Protein AF-A0A0Q5J2H7-F1 (afdb_monomer_lite)

Secondary structure (DSSP, 8-state):
--TTSHHHHHHHHHHHHHTTSS-HHHHHHHHHHHHHHHHHHT----HHHHHHHHHHHHIIIIIB-S-TTT--TTSBPHHHHHHHHHHHHHHHHHHH---

Structure (mmCIF, N/CA/C/O backbone):
data_AF-A0A0Q5J2H7-F1
#
_entry.id   AF-A0A0Q5J2H7-F1
#
loop_
_atom_site.group_PDB
_atom_site.id
_atom_site.type_symbol
_atom_site.label_atom_id
_atom_site.label_alt_id
_atom_site.label_comp_id
_atom_site.label_asym_id
_atom_site.label_entity_id
_atom_site.label_seq_id
_atom_site.pdbx_PDB_ins_code
_atom_site.Cartn_x
_atom_site.Cartn_y
_atom_site.Cartn_z
_atom_site.occupancy
_atom_site.B_iso_or_equiv
_atom_site.auth_seq_id
_atom_site.auth_comp_id
_atom_site.auth_asym_id
_atom_site.auth_atom_id
_atom_site.pdbx_PDB_model_num
ATOM 1 N N . MET A 1 1 ? -3.627 0.331 15.089 1.00 56.91 1 MET A N 1
ATOM 2 C CA . MET A 1 1 ? -4.712 -0.548 14.597 1.00 56.91 1 MET A CA 1
ATOM 3 C C . MET A 1 1 ? -4.266 -1.991 14.771 1.00 56.91 1 MET A C 1
ATOM 5 O O . MET A 1 1 ? -3.093 -2.236 14.514 1.00 56.91 1 MET A O 1
ATOM 9 N N . PRO A 1 2 ? -5.118 -2.928 15.218 1.00 58.78 2 PRO A N 1
ATOM 10 C CA . PRO A 1 2 ? -4.751 -4.340 15.281 1.00 58.78 2 PRO A CA 1
ATOM 11 C C . PRO A 1 2 ? -4.530 -4.906 13.873 1.00 58.78 2 PRO A C 1
ATOM 13 O O . PRO A 1 2 ? -5.33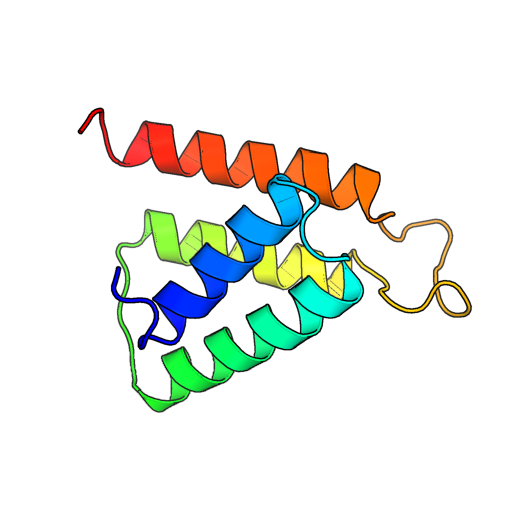5 -4.660 12.974 1.00 58.78 2 PRO A O 1
ATOM 16 N N . GLU A 1 3 ? -3.496 -5.725 13.705 1.00 63.66 3 GLU A N 1
ATOM 17 C CA . GLU A 1 3 ? -3.118 -6.410 12.451 1.00 63.66 3 GLU A CA 1
ATOM 18 C C . GLU A 1 3 ? -4.202 -7.386 11.946 1.00 63.66 3 GLU A C 1
ATOM 20 O O . GLU A 1 3 ? -4.203 -7.821 10.796 1.00 63.66 3 GLU A O 1
ATOM 25 N N . ASN A 1 4 ? -5.174 -7.700 12.808 1.00 73.94 4 ASN A N 1
ATOM 26 C CA . ASN A 1 4 ? -6.310 -8.566 12.501 1.00 73.94 4 ASN A CA 1
ATOM 27 C C . ASN A 1 4 ? -7.466 -7.847 11.778 1.00 73.94 4 ASN A C 1
ATOM 29 O O . ASN A 1 4 ? -8.404 -8.516 11.351 1.00 73.94 4 ASN A O 1
ATOM 33 N N . THR A 1 5 ? -7.411 -6.518 11.641 1.00 88.62 5 THR A N 1
ATOM 34 C CA . THR A 1 5 ? -8.400 -5.717 10.891 1.00 88.62 5 THR A CA 1
ATOM 35 C C . THR A 1 5 ? -7.977 -5.556 9.430 1.00 88.62 5 THR A C 1
ATOM 37 O O . THR A 1 5 ? -6.782 -5.537 9.129 1.00 88.62 5 THR A O 1
ATOM 40 N N . GLY A 1 6 ? -8.928 -5.426 8.507 1.00 93.12 6 GLY A N 1
ATOM 41 C CA . GLY A 1 6 ? -8.661 -5.181 7.091 1.00 93.12 6 GLY A CA 1
ATOM 42 C C . GLY A 1 6 ? -7.902 -3.875 6.855 1.00 93.12 6 GLY A C 1
ATOM 43 O O . GLY A 1 6 ? -6.955 -3.845 6.068 1.00 93.12 6 GLY A O 1
ATOM 44 N N . VAL A 1 7 ? -8.238 -2.809 7.588 1.00 92.62 7 VAL A N 1
ATOM 45 C CA . VAL A 1 7 ? -7.465 -1.556 7.580 1.00 92.62 7 VAL A CA 1
ATOM 46 C C . VAL A 1 7 ? -6.080 -1.763 8.187 1.00 92.62 7 VAL A C 1
ATOM 48 O O . VAL A 1 7 ? -5.089 -1.311 7.622 1.00 92.62 7 VAL A O 1
ATOM 51 N N . GLY A 1 8 ? -5.973 -2.486 9.304 1.00 91.75 8 GLY A N 1
ATOM 52 C CA . GLY A 1 8 ? -4.682 -2.809 9.916 1.00 91.75 8 GLY A CA 1
ATOM 53 C C . GLY A 1 8 ? -3.737 -3.534 8.956 1.00 91.75 8 GLY A C 1
ATOM 54 O O . GLY A 1 8 ? -2.565 -3.174 8.879 1.00 91.75 8 GLY A O 1
ATOM 55 N N . ARG A 1 9 ? -4.256 -4.485 8.170 1.00 94.38 9 ARG A N 1
ATOM 56 C CA . ARG A 1 9 ? -3.499 -5.196 7.127 1.00 94.38 9 ARG A CA 1
ATOM 57 C C . ARG A 1 9 ? -3.033 -4.279 6.003 1.00 94.38 9 ARG A C 1
ATOM 59 O O . ARG A 1 9 ? -1.877 -4.372 5.609 1.00 94.38 9 ARG A O 1
ATOM 66 N N . GLN A 1 10 ? -3.897 -3.382 5.525 1.00 94.75 10 GLN A N 1
ATOM 67 C CA . GLN A 1 10 ? -3.531 -2.387 4.508 1.00 94.75 10 GLN A CA 1
ATOM 68 C C . GLN A 1 10 ? -2.373 -1.500 4.993 1.00 94.75 10 GLN A C 1
ATOM 70 O O . GLN A 1 10 ? -1.374 -1.353 4.294 1.00 94.75 10 GLN A O 1
ATOM 75 N N . ILE A 1 11 ? -2.453 -0.978 6.223 1.00 93.69 11 ILE A N 1
ATOM 76 C CA . ILE A 1 11 ? -1.390 -0.142 6.807 1.00 93.69 11 ILE A CA 1
ATOM 77 C C . ILE A 1 11 ? -0.099 -0.936 7.042 1.00 93.69 11 ILE A C 1
ATOM 79 O O . ILE A 1 11 ? 0.992 -0.421 6.798 1.00 93.69 11 ILE A O 1
ATOM 83 N N . ALA A 1 12 ? -0.200 -2.179 7.519 1.00 93.38 12 ALA A N 1
ATOM 84 C CA . ALA A 1 12 ? 0.964 -3.036 7.722 1.00 93.38 12 ALA A CA 1
ATOM 85 C C . ALA A 1 12 ? 1.686 -3.321 6.397 1.00 93.38 12 ALA A C 1
ATOM 87 O O . ALA A 1 12 ? 2.903 -3.170 6.336 1.00 93.38 12 ALA A O 1
ATOM 88 N N . ALA A 1 13 ? 0.944 -3.633 5.330 1.00 95.81 13 ALA A N 1
ATOM 89 C CA . ALA A 1 13 ? 1.508 -3.866 4.004 1.00 95.81 13 ALA A CA 1
ATOM 90 C C . ALA A 1 13 ? 2.239 -2.627 3.464 1.00 95.81 13 ALA A C 1
ATOM 92 O O . ALA A 1 13 ? 3.375 -2.744 3.011 1.00 95.81 13 ALA A O 1
ATOM 93 N N . LEU A 1 14 ? 1.642 -1.435 3.600 1.00 95.44 14 LEU A N 1
ATOM 94 C CA . LEU A 1 14 ? 2.284 -0.175 3.203 1.00 95.44 14 LEU A CA 1
ATOM 95 C C . LEU A 1 14 ? 3.614 0.044 3.928 1.00 95.44 14 LEU A C 1
ATOM 97 O O . LEU A 1 14 ? 4.620 0.362 3.298 1.00 95.44 14 LEU A O 1
ATOM 101 N N . ARG A 1 15 ? 3.646 -0.182 5.245 1.00 94.62 15 ARG A N 1
ATOM 102 C CA . ARG A 1 15 ? 4.875 -0.058 6.043 1.00 94.62 15 ARG A CA 1
ATOM 103 C C . ARG A 1 15 ? 5.933 -1.080 5.635 1.00 94.62 15 ARG A C 1
ATOM 105 O O . ARG A 1 15 ? 7.099 -0.720 5.520 1.00 94.62 15 ARG A O 1
ATOM 112 N N . SER A 1 16 ? 5.541 -2.333 5.406 1.00 96.00 16 SER A N 1
ATOM 113 C CA . SER A 1 16 ? 6.454 -3.382 4.943 1.00 96.00 16 SER A CA 1
ATOM 114 C C . SER A 1 16 ? 7.050 -3.060 3.574 1.00 96.00 16 SER A C 1
ATOM 116 O O . SER A 1 16 ? 8.240 -3.285 3.371 1.00 96.00 16 SER A O 1
ATOM 118 N N . PHE A 1 17 ? 6.256 -2.504 2.658 1.00 96.62 17 PHE A N 1
ATOM 119 C CA . PHE A 1 17 ? 6.731 -2.098 1.339 1.00 96.62 17 PHE A CA 1
ATOM 120 C C . PHE A 1 17 ? 7.684 -0.901 1.411 1.00 96.62 17 PHE A C 1
ATOM 122 O O . PHE A 1 17 ? 8.781 -0.961 0.865 1.00 96.62 17 PHE A O 1
ATOM 129 N N . VAL A 1 18 ? 7.328 0.150 2.159 1.00 95.69 18 VAL A N 1
ATOM 130 C CA . VAL A 1 18 ? 8.199 1.326 2.353 1.00 95.69 18 VAL A CA 1
ATOM 131 C C . VAL A 1 18 ? 9.517 0.952 3.037 1.00 95.69 18 VAL A C 1
ATOM 133 O O . VAL A 1 18 ? 10.562 1.495 2.693 1.00 95.69 18 VAL A O 1
ATOM 136 N N . ALA A 1 19 ? 9.504 -0.037 3.932 1.00 94.12 19 ALA A N 1
ATOM 137 C CA . ALA A 1 19 ? 10.713 -0.596 4.537 1.00 94.12 19 ALA A CA 1
ATOM 138 C C . ALA A 1 19 ? 11.521 -1.527 3.603 1.00 94.12 19 ALA A C 1
ATOM 140 O O . ALA A 1 19 ? 12.531 -2.083 4.032 1.00 94.12 19 ALA A O 1
ATOM 141 N N . GLY A 1 20 ? 11.074 -1.757 2.362 1.00 94.75 20 GLY A N 1
ATOM 142 C CA . GLY A 1 20 ? 11.712 -2.659 1.397 1.00 94.75 20 GLY A CA 1
ATOM 143 C C . GLY A 1 20 ? 11.629 -4.144 1.769 1.00 94.75 20 GLY A C 1
ATOM 144 O O . GLY A 1 20 ? 12.430 -4.942 1.291 1.00 94.75 20 GLY A O 1
ATOM 145 N N . SER A 1 21 ? 10.704 -4.523 2.657 1.00 96.62 21 SER A N 1
ATOM 146 C CA . SER A 1 21 ? 10.549 -5.905 3.137 1.00 96.62 21 SER A CA 1
ATOM 147 C C . SER A 1 21 ? 9.677 -6.777 2.229 1.00 96.62 21 SER A C 1
ATOM 149 O O . SER A 1 21 ? 9.736 -7.998 2.342 1.00 96.62 21 SER A O 1
ATOM 151 N N . ILE A 1 22 ? 8.865 -6.163 1.364 1.00 96.31 22 ILE A N 1
ATOM 152 C CA . ILE A 1 22 ? 8.050 -6.829 0.338 1.00 96.31 22 ILE A CA 1
ATOM 153 C C . ILE A 1 22 ? 8.165 -6.063 -0.985 1.00 96.31 22 ILE A C 1
ATOM 155 O O . ILE A 1 22 ? 8.470 -4.870 -0.988 1.00 96.31 22 ILE A O 1
ATOM 159 N N . THR A 1 23 ? 7.915 -6.746 -2.094 1.00 94.62 23 THR A N 1
ATOM 160 C CA . THR A 1 23 ? 7.828 -6.178 -3.449 1.00 94.62 23 THR A CA 1
ATOM 161 C C . THR A 1 23 ? 6.513 -5.427 -3.669 1.00 94.62 23 THR A C 1
ATOM 163 O O . THR A 1 23 ? 5.565 -5.567 -2.890 1.00 94.62 23 THR A O 1
ATOM 166 N N . GLY A 1 24 ? 6.419 -4.643 -4.747 1.00 94.00 24 GLY A N 1
ATOM 167 C CA . GLY A 1 24 ? 5.183 -3.932 -5.069 1.00 94.00 24 GLY A CA 1
ATOM 168 C C . GLY A 1 24 ? 4.028 -4.872 -5.440 1.00 94.00 24 GLY A C 1
ATOM 169 O O . GLY A 1 24 ? 2.900 -4.647 -5.012 1.00 94.00 24 GLY A O 1
ATOM 170 N N . ALA A 1 25 ? 4.310 -5.989 -6.117 1.00 93.69 25 ALA A N 1
ATOM 171 C CA . ALA A 1 25 ? 3.307 -7.017 -6.412 1.00 93.69 25 ALA A CA 1
ATOM 172 C C . ALA A 1 25 ? 2.775 -7.704 -5.135 1.00 93.69 25 ALA A C 1
ATOM 174 O O . ALA A 1 25 ? 1.585 -8.006 -5.013 1.00 93.69 25 ALA A O 1
ATOM 175 N N . GLU A 1 26 ? 3.643 -7.937 -4.144 1.00 95.75 26 GLU A N 1
ATOM 176 C CA . GLU A 1 26 ? 3.222 -8.449 -2.835 1.00 95.75 26 GLU A CA 1
ATOM 177 C C . GLU A 1 26 ? 2.386 -7.419 -2.069 1.00 95.75 26 GLU A C 1
ATOM 179 O O . GLU A 1 26 ? 1.367 -7.789 -1.475 1.00 95.75 26 GLU A O 1
ATOM 184 N N . LEU A 1 27 ? 2.774 -6.137 -2.112 1.00 96.31 27 LEU A N 1
ATOM 185 C CA . LEU A 1 27 ? 1.977 -5.044 -1.556 1.00 96.31 27 LEU A CA 1
ATOM 186 C C . LEU A 1 27 ? 0.571 -5.046 -2.157 1.00 96.31 27 LEU A C 1
ATOM 188 O O . LEU A 1 27 ? -0.395 -5.111 -1.402 1.00 96.31 27 LEU A O 1
ATOM 192 N N . GLU A 1 28 ? 0.462 -4.997 -3.484 1.00 95.62 28 GLU A N 1
ATOM 193 C CA . GLU A 1 28 ? -0.804 -4.953 -4.219 1.00 95.62 28 GLU A CA 1
ATOM 194 C C . GLU A 1 28 ? -1.747 -6.081 -3.762 1.00 95.62 28 GLU A C 1
ATOM 196 O O . GLU A 1 28 ? -2.882 -5.846 -3.328 1.00 95.62 28 GLU A O 1
ATOM 201 N N . SER A 1 29 ? -1.235 -7.315 -3.751 1.00 95.25 29 SER A N 1
ATOM 202 C CA . SER A 1 29 ? -1.985 -8.506 -3.348 1.00 95.25 29 SER A CA 1
ATOM 203 C C . SER A 1 29 ? -2.502 -8.427 -1.905 1.00 95.25 29 SER A C 1
ATOM 205 O O . SER A 1 29 ? -3.701 -8.620 -1.645 1.00 95.25 29 SER A O 1
ATOM 207 N N . VAL A 1 30 ? -1.621 -8.113 -0.947 1.00 95.81 30 VAL A N 1
ATOM 208 C CA . VAL A 1 30 ? -1.977 -8.042 0.481 1.00 95.81 30 VAL A CA 1
ATOM 209 C C . VAL A 1 30 ? -2.915 -6.868 0.752 1.00 95.81 30 VAL A C 1
ATOM 211 O O . VAL A 1 30 ? -3.874 -7.003 1.521 1.00 95.81 30 VAL A O 1
ATOM 214 N N . TRP A 1 31 ? -2.674 -5.729 0.108 1.00 96.75 31 TRP A N 1
ATOM 215 C CA . TRP A 1 31 ? -3.441 -4.511 0.307 1.00 96.75 31 TRP A CA 1
ATOM 216 C C . TRP A 1 31 ? -4.883 -4.676 -0.189 1.00 96.75 31 TRP A C 1
ATOM 218 O O . TRP A 1 31 ? -5.817 -4.455 0.588 1.00 96.75 31 TRP A O 1
ATOM 228 N N . PHE A 1 32 ? -5.102 -5.203 -1.402 1.00 96.94 32 PHE A N 1
ATOM 229 C CA . PHE A 1 32 ? -6.458 -5.480 -1.895 1.00 96.94 32 PHE A CA 1
ATOM 230 C C . PHE A 1 32 ? -7.180 -6.560 -1.081 1.00 96.94 32 PHE A C 1
ATOM 232 O O . PHE A 1 32 ? -8.397 -6.477 -0.878 1.00 96.94 32 PHE A O 1
ATOM 239 N N . ALA A 1 33 ? -6.464 -7.566 -0.566 1.00 96.44 33 ALA A N 1
ATOM 240 C CA . ALA A 1 33 ? -7.049 -8.533 0.362 1.00 96.44 33 ALA A CA 1
ATOM 241 C C . ALA A 1 33 ? -7.514 -7.864 1.671 1.00 96.44 33 ALA A C 1
ATOM 243 O O . ALA A 1 33 ? -8.605 -8.167 2.163 1.00 96.44 33 ALA A O 1
ATOM 244 N N . GLY A 1 34 ? -6.726 -6.928 2.206 1.00 96.00 34 GLY A N 1
ATOM 245 C CA . GLY A 1 34 ? -7.093 -6.105 3.358 1.00 96.00 34 GLY A CA 1
ATOM 246 C C . GLY A 1 34 ? -8.290 -5.189 3.083 1.00 96.00 34 GLY A C 1
ATOM 247 O O . GLY A 1 34 ? -9.211 -5.149 3.900 1.00 96.00 34 GLY A O 1
ATOM 248 N N . ARG A 1 35 ? -8.339 -4.527 1.917 1.00 95.50 35 ARG A N 1
ATOM 249 C CA . ARG A 1 35 ? -9.470 -3.675 1.503 1.00 95.50 35 ARG A CA 1
ATOM 250 C C . ARG A 1 35 ? -10.772 -4.466 1.428 1.00 95.50 35 ARG A C 1
ATOM 252 O O . ARG A 1 35 ? -11.765 -4.064 2.031 1.00 95.50 35 ARG A O 1
ATOM 259 N N . ARG A 1 36 ? -10.762 -5.635 0.773 1.00 95.94 36 ARG A N 1
ATOM 260 C CA . ARG A 1 36 ? -11.935 -6.528 0.709 1.00 95.94 36 ARG A CA 1
ATOM 261 C C . ARG A 1 36 ? -12.423 -6.936 2.099 1.00 95.94 36 ARG A C 1
ATOM 263 O O . ARG A 1 36 ? -13.627 -6.941 2.342 1.00 95.94 36 ARG A O 1
ATOM 270 N N . LEU A 1 37 ? -11.502 -7.246 3.014 1.00 95.31 37 LEU A N 1
ATOM 271 C CA . LEU A 1 37 ? -11.843 -7.590 4.395 1.00 95.31 37 LEU A CA 1
ATOM 272 C C . LEU A 1 37 ? -12.483 -6.408 5.137 1.00 95.31 37 LEU A C 1
ATOM 274 O O . LEU A 1 37 ? -13.520 -6.587 5.770 1.00 95.31 37 LEU A O 1
ATOM 278 N N . ALA A 1 38 ? -11.900 -5.212 5.020 1.00 94.38 38 ALA A N 1
ATOM 279 C CA . ALA A 1 38 ? -12.414 -3.999 5.654 1.00 94.38 38 ALA A CA 1
ATOM 280 C C . ALA A 1 38 ? -13.835 -3.668 5.175 1.00 94.38 38 ALA A C 1
ATOM 282 O O . ALA A 1 38 ? -14.715 -3.393 5.991 1.00 94.38 38 ALA A O 1
ATOM 283 N N . MET A 1 39 ? -14.082 -3.771 3.864 1.00 93.25 39 MET A N 1
ATOM 284 C CA . MET A 1 39 ? -15.411 -3.573 3.278 1.00 93.25 39 MET A CA 1
ATOM 285 C C . MET A 1 39 ? -16.414 -4.621 3.772 1.00 93.25 39 MET A C 1
ATOM 287 O O . MET A 1 39 ? -17.522 -4.267 4.165 1.00 93.25 39 MET A O 1
ATOM 291 N N . ALA A 1 40 ? -16.024 -5.900 3.804 1.00 94.50 40 ALA A N 1
ATOM 292 C CA . ALA A 1 40 ? -16.885 -6.983 4.278 1.00 94.50 40 ALA A CA 1
ATOM 293 C C . ALA A 1 40 ? -17.262 -6.838 5.764 1.00 94.50 40 ALA A C 1
ATOM 295 O O . ALA A 1 40 ? -18.362 -7.218 6.160 1.00 94.50 40 ALA A O 1
ATOM 296 N N . GLN A 1 41 ? -16.364 -6.283 6.581 1.00 93.06 41 GLN A N 1
ATOM 297 C CA . GLN A 1 41 ? -16.593 -6.039 8.008 1.00 93.06 41 GLN A CA 1
ATOM 298 C C . GLN A 1 41 ? -17.240 -4.676 8.302 1.00 93.06 41 GLN A C 1
ATOM 300 O O . GLN A 1 41 ? -17.610 -4.415 9.446 1.00 93.06 41 GLN A O 1
ATOM 305 N N . GLY A 1 42 ? -17.393 -3.807 7.296 1.00 93.44 42 GLY A N 1
ATOM 306 C CA . GLY A 1 42 ? -17.904 -2.448 7.480 1.00 93.44 42 GLY A CA 1
ATOM 307 C C . GLY A 1 42 ? -17.002 -1.585 8.369 1.00 93.44 42 GLY A C 1
ATOM 308 O O . GLY A 1 42 ? -17.507 -0.752 9.128 1.00 93.44 42 GLY A O 1
ATOM 309 N N . GLU A 1 43 ? -15.684 -1.809 8.315 1.00 92.44 43 GLU A N 1
ATOM 310 C CA . GLU A 1 43 ? -14.711 -1.045 9.094 1.00 92.44 43 GLU A CA 1
ATOM 311 C C . GLU A 1 43 ? -14.804 0.442 8.749 1.00 92.44 43 GLU A C 1
ATOM 313 O O . GLU A 1 43 ? -14.830 0.832 7.583 1.00 92.44 43 GLU A O 1
ATOM 318 N N . ARG A 1 44 ? -14.843 1.287 9.783 1.00 90.12 44 ARG A N 1
ATOM 319 C CA . ARG A 1 44 ? -14.854 2.742 9.627 1.00 90.12 44 ARG A CA 1
ATOM 320 C C . ARG A 1 44 ? -13.535 3.318 10.099 1.00 90.12 44 ARG A C 1
ATOM 322 O O . ARG A 1 44 ? -13.043 2.971 11.172 1.00 90.12 44 ARG A O 1
ATOM 329 N N . VAL A 1 45 ? -13.005 4.246 9.317 1.00 88.50 45 VAL A N 1
ATOM 330 C CA . VAL A 1 45 ? -11.800 5.007 9.640 1.00 88.50 45 VAL A CA 1
ATOM 331 C C . VAL A 1 45 ? -12.124 6.494 9.687 1.00 88.50 45 VAL A C 1
ATOM 333 O O . VAL A 1 45 ? -13.165 6.940 9.208 1.00 88.50 45 VAL A O 1
ATOM 336 N N . ARG A 1 46 ? -11.247 7.282 10.312 1.00 88.25 46 ARG A N 1
ATOM 337 C CA . ARG A 1 46 ? -11.372 8.743 10.288 1.00 88.25 46 ARG A CA 1
ATOM 338 C C . ARG A 1 46 ? -11.125 9.242 8.862 1.00 88.25 46 ARG A C 1
ATOM 340 O O . ARG A 1 46 ? -10.259 8.717 8.174 1.00 88.25 46 ARG A O 1
ATOM 347 N N . GLN A 1 47 ? -11.825 10.296 8.454 1.00 88.88 47 GLN A N 1
ATOM 348 C CA . GLN A 1 47 ? -11.792 10.816 7.080 1.00 88.88 47 GLN A CA 1
ATOM 349 C C . GLN A 1 47 ? -10.376 11.057 6.495 1.00 88.88 47 GLN A C 1
ATOM 351 O O . GLN A 1 47 ? -10.188 10.805 5.308 1.00 88.88 47 GLN A O 1
ATOM 356 N N . PRO A 1 48 ? -9.355 11.521 7.249 1.00 87.50 48 PRO A N 1
ATOM 357 C CA . PRO A 1 48 ? -7.998 11.630 6.701 1.00 87.50 48 PRO A CA 1
ATOM 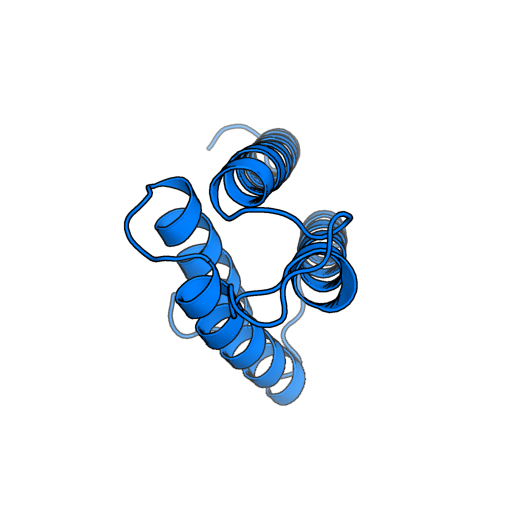358 C C . PRO A 1 48 ? -7.378 10.280 6.312 1.00 87.50 48 PRO A C 1
ATOM 360 O O . PRO A 1 48 ? -6.686 10.191 5.306 1.00 87.50 48 PRO A O 1
ATOM 363 N N . PHE A 1 49 ? -7.664 9.228 7.084 1.00 88.19 49 PHE A N 1
ATOM 364 C CA . PHE A 1 49 ? -7.222 7.865 6.785 1.00 88.19 49 PHE A CA 1
ATOM 365 C C . PHE A 1 49 ? -7.962 7.285 5.591 1.00 88.19 49 PHE A C 1
ATOM 367 O O . PHE A 1 49 ? -7.349 6.612 4.777 1.00 88.19 49 PHE A O 1
ATOM 374 N N . GLU A 1 50 ? -9.266 7.546 5.497 1.00 91.31 50 GLU A N 1
ATOM 375 C CA . GLU A 1 50 ? -10.078 7.127 4.353 1.00 91.31 50 GLU A CA 1
ATOM 376 C C . GLU A 1 50 ? -9.506 7.686 3.050 1.00 91.31 50 GLU A C 1
ATOM 378 O O . GLU A 1 50 ? -9.216 6.924 2.137 1.00 91.31 50 GLU A O 1
ATOM 383 N N . ARG A 1 51 ? -9.221 8.995 3.026 1.00 91.50 51 ARG A N 1
ATOM 384 C CA . ARG A 1 51 ? -8.619 9.664 1.867 1.00 91.50 51 ARG A CA 1
ATOM 385 C C . ARG A 1 51 ? -7.272 9.064 1.476 1.00 91.50 51 ARG A C 1
ATOM 387 O O . ARG A 1 51 ? -7.087 8.741 0.315 1.00 91.50 51 ARG A O 1
ATOM 394 N N . MET A 1 52 ? -6.377 8.842 2.440 1.00 93.56 52 MET A N 1
ATOM 395 C CA . MET A 1 52 ? -5.088 8.198 2.160 1.00 93.56 52 MET A CA 1
ATOM 396 C C . MET A 1 52 ? -5.272 6.784 1.587 1.00 93.56 52 MET A C 1
ATOM 398 O O . MET A 1 52 ? -4.607 6.425 0.624 1.00 93.56 52 MET A O 1
ATOM 402 N N . LEU A 1 53 ? -6.187 5.979 2.139 1.00 93.94 53 LEU A N 1
ATOM 403 C CA . LEU A 1 53 ? -6.446 4.630 1.624 1.00 93.94 53 LEU A CA 1
ATOM 404 C C . LEU A 1 53 ? -7.039 4.646 0.208 1.00 93.94 53 LEU A C 1
ATOM 406 O O . LEU A 1 53 ? -6.770 3.726 -0.560 1.00 93.94 53 LEU A O 1
ATOM 410 N N . ASP A 1 54 ? -7.823 5.661 -0.144 1.00 94.31 54 ASP A N 1
ATOM 411 C CA . ASP A 1 54 ? -8.323 5.833 -1.509 1.00 94.31 54 ASP A CA 1
ATOM 412 C C . ASP A 1 54 ? -7.233 6.347 -2.464 1.00 94.31 54 ASP A C 1
ATOM 414 O O . ASP A 1 54 ? -7.141 5.865 -3.587 1.00 94.31 54 ASP A O 1
ATOM 418 N N . ASP A 1 55 ? -6.337 7.231 -2.024 1.00 94.12 55 ASP A N 1
ATOM 419 C CA . ASP A 1 55 ? -5.183 7.642 -2.837 1.00 94.12 55 ASP A CA 1
ATOM 420 C C . ASP A 1 55 ? -4.268 6.442 -3.140 1.00 94.12 55 ASP A C 1
ATOM 422 O O . ASP A 1 55 ? -3.828 6.245 -4.273 1.00 94.12 55 ASP A O 1
ATOM 426 N N . VAL A 1 56 ? -4.032 5.583 -2.143 1.00 95.25 56 VAL A N 1
ATOM 427 C CA . VAL A 1 56 ? -3.293 4.325 -2.320 1.00 95.25 56 VAL A CA 1
ATOM 428 C C . VAL A 1 56 ? -4.020 3.366 -3.262 1.00 95.25 56 VAL A C 1
ATOM 430 O O . VAL A 1 56 ? -3.365 2.697 -4.058 1.00 95.25 56 VAL A O 1
ATOM 433 N N . PHE A 1 57 ? -5.351 3.298 -3.192 1.00 95.50 57 PHE A N 1
ATOM 434 C CA . PHE A 1 57 ? -6.151 2.485 -4.107 1.00 95.50 57 PHE A CA 1
ATOM 435 C C . PHE A 1 57 ? -5.885 2.871 -5.564 1.00 95.50 57 PHE A C 1
ATOM 437 O O . PHE A 1 57 ? -5.540 1.998 -6.350 1.00 95.50 57 PHE A O 1
ATOM 444 N N . PHE A 1 58 ? -5.971 4.161 -5.898 1.00 94.31 58 PHE A N 1
ATOM 445 C CA . PHE A 1 58 ? -5.731 4.631 -7.265 1.00 94.31 58 PHE A CA 1
ATOM 446 C C . PHE A 1 58 ? -4.283 4.418 -7.712 1.00 94.31 58 PHE A C 1
ATOM 448 O O . PHE A 1 58 ? -4.048 4.026 -8.849 1.00 94.31 58 PHE A O 1
ATOM 455 N N . ILE A 1 59 ? -3.304 4.580 -6.815 1.00 94.62 59 ILE A N 1
ATOM 456 C CA . ILE A 1 59 ? -1.905 4.258 -7.136 1.00 94.62 59 ILE A CA 1
ATOM 457 C C . ILE A 1 59 ? -1.760 2.786 -7.535 1.00 94.62 59 ILE A C 1
ATOM 459 O O . ILE A 1 59 ? -1.077 2.486 -8.508 1.00 94.62 59 ILE A O 1
ATOM 463 N N . LEU A 1 60 ? -2.373 1.874 -6.777 1.00 94.69 60 LEU A N 1
ATOM 464 C CA . LEU A 1 60 ? -2.251 0.437 -7.017 1.00 94.69 60 LEU A CA 1
ATOM 465 C C . LEU A 1 60 ? -3.100 -0.053 -8.194 1.00 94.69 60 LEU A C 1
ATOM 467 O O . LEU A 1 60 ? -2.693 -1.000 -8.852 1.00 94.69 60 LEU A O 1
ATOM 471 N N . GLU A 1 61 ? -4.270 0.542 -8.431 1.00 93.38 61 GLU A N 1
ATOM 472 C CA . GLU A 1 61 ? -5.192 0.114 -9.491 1.00 93.38 61 GLU A CA 1
ATOM 473 C C . GLU A 1 61 ? -4.867 0.743 -10.852 1.00 93.38 61 GLU A C 1
ATOM 475 O O . GLU A 1 61 ? -4.905 0.041 -11.861 1.00 93.38 61 GLU A O 1
ATOM 480 N N . ASP A 1 62 ? -4.532 2.036 -10.883 1.00 91.88 62 ASP A N 1
ATOM 481 C CA . ASP A 1 62 ? -4.409 2.793 -12.135 1.00 91.88 62 ASP A CA 1
ATOM 482 C C . ASP A 1 62 ? -2.960 3.073 -12.535 1.00 91.88 62 ASP A C 1
ATOM 484 O O . ASP A 1 62 ? -2.667 3.209 -13.721 1.00 91.88 62 ASP A O 1
ATOM 488 N N . GLU A 1 63 ? -2.058 3.221 -11.561 1.00 92.69 63 GLU A N 1
ATOM 489 C CA . GLU A 1 63 ? -0.710 3.739 -11.818 1.00 92.69 63 GLU A CA 1
ATOM 490 C C . GLU A 1 63 ? 0.398 2.700 -11.630 1.00 92.69 63 GLU A C 1
ATOM 492 O O . GLU A 1 63 ? 1.535 2.962 -12.009 1.00 92.69 63 GLU A O 1
ATOM 497 N N . TYR A 1 64 ? 0.125 1.539 -11.037 1.00 92.88 64 TYR A N 1
ATOM 498 C CA . TYR A 1 64 ? 1.126 0.507 -10.775 1.00 92.88 64 TYR A CA 1
ATOM 499 C C . TYR A 1 64 ? 0.830 -0.770 -11.555 1.00 92.88 64 TYR A C 1
ATOM 501 O O . TYR A 1 64 ? -0.263 -1.321 -11.489 1.00 92.88 64 TYR A O 1
ATOM 509 N N . CYS A 1 65 ? 1.857 -1.302 -12.220 1.00 90.75 65 CYS A N 1
ATOM 510 C CA . CYS 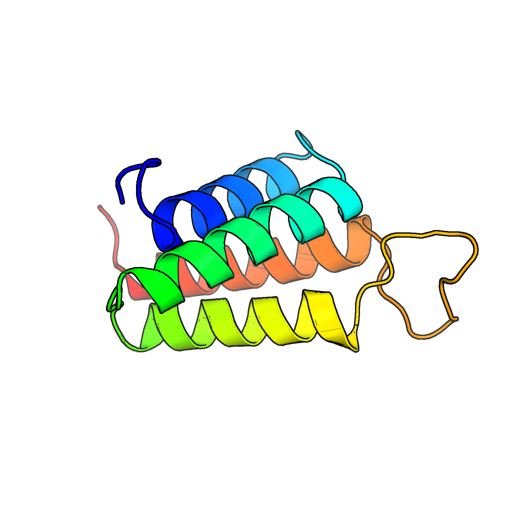A 1 65 ? 1.811 -2.633 -12.809 1.00 90.75 65 CYS A CA 1
ATOM 511 C C . CYS A 1 65 ? 2.835 -3.546 -12.126 1.00 90.75 65 CYS A C 1
ATOM 513 O O . CYS A 1 65 ? 4.055 -3.397 -12.307 1.00 90.75 65 CYS A O 1
ATOM 515 N N . GLY A 1 66 ? 2.329 -4.501 -11.339 1.00 84.69 66 GLY A N 1
ATOM 516 C CA . GLY A 1 66 ? 3.131 -5.498 -10.629 1.00 84.69 66 GLY A CA 1
ATOM 517 C C . GLY A 1 66 ? 3.794 -6.537 -11.533 1.00 84.69 66 GLY A C 1
ATOM 518 O O . GLY A 1 66 ? 4.790 -7.135 -11.129 1.00 84.69 66 GLY A O 1
ATOM 519 N N . ASP A 1 67 ? 3.292 -6.724 -12.759 1.00 85.25 67 ASP A N 1
ATOM 520 C CA . ASP A 1 67 ? 3.901 -7.595 -13.766 1.00 85.25 67 ASP A CA 1
ATOM 521 C C . ASP A 1 67 ? 4.815 -6.781 -14.704 1.00 85.25 67 ASP A C 1
ATOM 523 O O . ASP A 1 67 ? 4.328 -6.028 -15.553 1.00 85.25 67 ASP A O 1
ATOM 527 N N . PRO A 1 68 ? 6.150 -6.944 -14.627 1.00 81.81 68 PRO A N 1
ATOM 528 C CA . PRO A 1 68 ? 7.077 -6.218 -15.488 1.00 81.81 68 PRO A CA 1
ATOM 529 C C . PRO A 1 68 ? 6.871 -6.471 -16.987 1.00 81.81 68 PRO A C 1
ATOM 531 O O . PRO A 1 68 ? 7.307 -5.651 -17.792 1.00 81.81 68 PRO A O 1
ATOM 534 N N . ALA A 1 69 ? 6.252 -7.591 -17.377 1.00 87.56 69 ALA A N 1
ATOM 535 C CA . ALA A 1 69 ? 5.968 -7.904 -18.776 1.00 87.56 69 ALA A CA 1
ATOM 536 C C . ALA A 1 69 ? 4.761 -7.130 -19.331 1.00 87.56 69 ALA A C 1
ATOM 538 O O . ALA A 1 69 ? 4.637 -7.000 -20.549 1.00 87.56 69 ALA A O 1
ATOM 539 N N . LEU A 1 70 ? 3.884 -6.635 -18.453 1.00 86.50 70 LEU A N 1
ATOM 540 C CA . LEU A 1 70 ? 2.697 -5.853 -18.806 1.00 86.50 70 LEU A CA 1
ATOM 541 C C . LEU A 1 70 ? 2.882 -4.350 -18.560 1.00 86.50 70 LEU A C 1
ATOM 543 O O . LEU A 1 70 ? 2.052 -3.565 -19.010 1.00 86.50 70 LEU A O 1
ATOM 547 N N . ARG A 1 71 ? 3.973 -3.964 -17.891 1.00 88.94 71 ARG A N 1
ATOM 548 C CA . ARG A 1 71 ? 4.272 -2.585 -17.509 1.00 88.94 71 ARG A CA 1
ATOM 549 C C . ARG A 1 71 ? 4.451 -1.670 -18.726 1.00 88.94 71 ARG A C 1
ATOM 551 O O . ARG A 1 71 ? 5.366 -1.857 -19.533 1.00 88.94 71 ARG A O 1
ATOM 558 N N . GLY A 1 72 ? 3.597 -0.660 -18.821 1.00 89.38 72 GLY A N 1
ATOM 559 C CA . GLY A 1 72 ? 3.661 0.429 -19.783 1.00 89.38 72 GLY A CA 1
ATOM 560 C C . GLY A 1 72 ? 4.662 1.530 -19.394 1.00 89.38 72 GLY A C 1
ATOM 561 O O . GLY A 1 72 ? 5.179 1.554 -18.276 1.00 89.38 72 GLY A O 1
ATOM 562 N N . PRO A 1 73 ? 4.968 2.460 -20.317 1.00 87.06 73 PRO A N 1
ATOM 563 C CA . PRO A 1 73 ? 5.861 3.596 -20.058 1.00 87.06 73 PRO A CA 1
ATOM 564 C C . PRO A 1 73 ? 5.370 4.558 -18.965 1.00 87.06 73 PRO A C 1
ATOM 566 O O . PRO A 1 73 ? 6.188 5.219 -18.327 1.00 87.06 73 PRO A O 1
ATOM 569 N N . GLU A 1 74 ? 4.054 4.670 -18.794 1.00 89.19 74 GLU A N 1
ATOM 570 C CA . GLU A 1 74 ? 3.387 5.503 -17.790 1.00 89.19 74 GLU A CA 1
ATOM 571 C C . GLU A 1 74 ? 3.270 4.850 -16.405 1.00 89.19 74 GLU A C 1
ATOM 573 O O . GLU A 1 74 ? 3.045 5.561 -15.426 1.00 89.19 74 GLU A O 1
ATOM 578 N N . ASP A 1 75 ? 3.470 3.534 -16.309 1.00 92.50 75 ASP A N 1
ATOM 579 C CA . ASP A 1 75 ? 3.316 2.799 -15.058 1.00 92.50 75 ASP A CA 1
ATOM 580 C C . ASP A 1 75 ? 4.478 3.057 -14.093 1.00 92.50 75 ASP A C 1
ATOM 582 O O . ASP A 1 75 ? 5.663 3.126 -14.449 1.00 92.50 75 ASP A O 1
ATOM 586 N N . LEU A 1 76 ? 4.144 3.104 -12.810 1.00 91.75 76 LEU A N 1
ATOM 587 C CA . LEU A 1 76 ? 5.092 3.235 -11.725 1.00 91.75 76 LEU A CA 1
ATOM 588 C C . LEU A 1 76 ? 5.948 1.973 -11.595 1.00 91.75 76 LEU A C 1
ATOM 590 O O . LEU A 1 76 ? 5.479 0.835 -11.545 1.00 91.75 76 LEU A O 1
ATOM 594 N N . SER A 1 77 ? 7.251 2.201 -11.445 1.00 90.12 77 SER A N 1
ATOM 595 C CA . SER A 1 77 ? 8.151 1.199 -10.876 1.00 90.12 77 SER A CA 1
ATOM 596 C C . SER A 1 77 ? 7.936 1.074 -9.368 1.00 90.12 77 SER A C 1
ATOM 598 O O . SER A 1 77 ? 7.515 2.031 -8.719 1.00 90.12 77 SER A O 1
ATOM 600 N N . ASP A 1 78 ? 8.335 -0.060 -8.789 1.00 90.62 78 ASP A N 1
ATOM 601 C CA . ASP A 1 78 ? 8.333 -0.272 -7.339 1.00 90.62 78 ASP A CA 1
ATOM 602 C C . ASP A 1 78 ? 9.043 0.873 -6.592 1.00 90.62 78 ASP A C 1
ATOM 604 O O . ASP A 1 78 ? 8.515 1.396 -5.619 1.00 90.62 78 ASP A O 1
ATOM 608 N N . GLY A 1 79 ? 10.194 1.345 -7.084 1.00 90.81 79 GLY A N 1
ATOM 609 C CA . GLY A 1 79 ? 10.919 2.453 -6.449 1.00 90.81 79 GLY A CA 1
ATOM 610 C C . GLY A 1 79 ? 10.166 3.788 -6.499 1.00 90.81 79 GLY A C 1
ATOM 611 O O . GLY A 1 79 ? 10.127 4.515 -5.508 1.00 90.81 79 GLY A O 1
ATOM 612 N N . ALA A 1 80 ? 9.529 4.110 -7.629 1.00 91.81 80 ALA A N 1
ATOM 613 C CA . ALA A 1 80 ? 8.720 5.327 -7.752 1.00 91.81 80 ALA A CA 1
ATOM 614 C C . ALA A 1 80 ? 7.458 5.257 -6.874 1.00 91.81 80 ALA A C 1
ATOM 616 O O . ALA A 1 80 ? 7.105 6.235 -6.211 1.00 91.81 80 ALA A O 1
ATOM 617 N N . MET A 1 81 ? 6.820 4.085 -6.821 1.00 94.25 81 MET A N 1
ATOM 618 C CA . MET A 1 81 ? 5.697 3.818 -5.930 1.00 94.25 81 MET A CA 1
ATOM 619 C C . MET A 1 81 ? 6.109 3.957 -4.459 1.00 94.25 81 MET A C 1
ATOM 621 O O . MET A 1 81 ? 5.395 4.592 -3.687 1.00 94.25 81 MET A O 1
ATOM 625 N N . GLN A 1 82 ? 7.279 3.440 -4.071 1.00 94.94 82 GLN A N 1
ATOM 626 C CA . GLN A 1 82 ? 7.789 3.510 -2.698 1.00 94.94 82 GLN A CA 1
ATOM 627 C C . GLN A 1 82 ? 7.903 4.953 -2.200 1.00 94.94 82 GLN A C 1
ATOM 629 O O . GLN A 1 82 ? 7.363 5.268 -1.142 1.00 94.94 82 GLN A O 1
ATOM 634 N N . VAL A 1 83 ? 8.512 5.842 -2.991 1.00 93.88 83 VAL A N 1
ATOM 635 C CA . VAL A 1 83 ? 8.659 7.270 -2.646 1.00 93.88 83 VAL A CA 1
ATOM 636 C C . VAL A 1 83 ? 7.301 7.957 -2.462 1.00 93.88 83 VAL A C 1
ATOM 638 O O . VAL A 1 83 ? 7.116 8.779 -1.559 1.00 93.88 83 VAL A O 1
ATOM 641 N N . ARG A 1 84 ? 6.320 7.623 -3.307 1.00 92.94 84 ARG A N 1
ATOM 642 C CA . ARG A 1 84 ? 4.980 8.214 -3.223 1.00 92.94 84 ARG A CA 1
ATOM 643 C C . ARG A 1 84 ? 4.222 7.729 -1.990 1.00 92.94 84 ARG A C 1
ATOM 645 O O . ARG A 1 84 ? 3.623 8.540 -1.290 1.00 92.94 84 ARG A O 1
ATOM 652 N N . LEU A 1 85 ? 4.286 6.433 -1.697 1.00 93.38 85 LEU A N 1
ATOM 653 C CA . LEU A 1 85 ? 3.632 5.849 -0.526 1.00 93.38 85 LEU A CA 1
ATOM 654 C C . LEU A 1 85 ? 4.281 6.302 0.787 1.00 93.38 85 LEU A C 1
ATOM 656 O O . LEU A 1 85 ? 3.570 6.528 1.764 1.00 93.38 85 LEU A O 1
ATOM 660 N N . GLU A 1 86 ? 5.600 6.499 0.807 1.00 93.62 86 GLU A N 1
ATOM 661 C CA . GLU A 1 86 ? 6.306 7.122 1.933 1.00 93.62 86 GLU A CA 1
ATOM 662 C C . GLU A 1 86 ? 5.774 8.540 2.197 1.00 93.62 86 GLU A C 1
ATOM 664 O O . GLU A 1 86 ? 5.388 8.858 3.321 1.00 93.62 86 GLU A O 1
ATOM 669 N N . SER A 1 87 ? 5.615 9.346 1.142 1.00 91.31 87 SER A N 1
ATOM 670 C CA . SER A 1 87 ? 5.071 10.707 1.249 1.00 91.31 87 SER A CA 1
ATOM 671 C C . SER A 1 87 ? 3.634 10.742 1.798 1.00 91.31 87 SER A C 1
ATOM 673 O O . SER A 1 87 ? 3.288 11.632 2.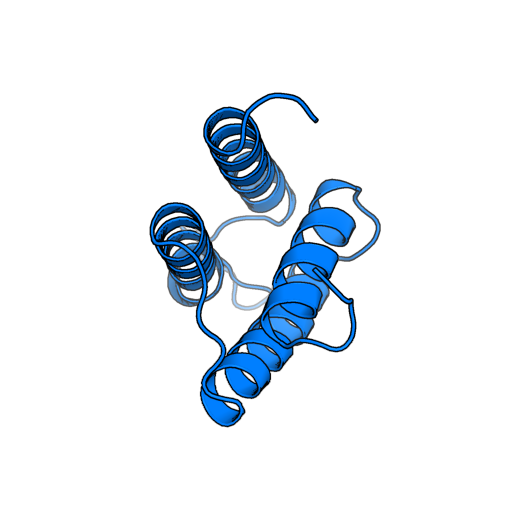582 1.00 91.31 87 SER A O 1
ATOM 675 N N . GLU A 1 88 ? 2.782 9.784 1.418 1.00 89.81 88 GLU A N 1
ATOM 676 C CA . GLU A 1 88 ? 1.410 9.691 1.939 1.00 89.81 88 GLU A CA 1
ATOM 677 C C . GLU A 1 88 ? 1.365 9.237 3.405 1.00 89.81 88 GLU A C 1
ATOM 679 O O . GLU A 1 88 ? 0.573 9.760 4.198 1.00 89.81 88 GLU A O 1
ATOM 684 N N . LEU A 1 89 ? 2.243 8.311 3.805 1.00 88.50 89 LEU A N 1
ATOM 685 C CA . LEU A 1 89 ? 2.380 7.908 5.206 1.00 88.50 89 LEU A CA 1
ATOM 686 C C . LEU A 1 89 ? 2.878 9.064 6.082 1.00 88.50 89 LEU A C 1
ATOM 688 O O . LEU A 1 89 ? 2.339 9.266 7.173 1.00 88.50 89 LEU A O 1
ATOM 692 N N . ASP A 1 90 ? 3.839 9.849 5.599 1.00 89.19 90 ASP A N 1
ATOM 693 C CA . ASP A 1 90 ? 4.348 11.030 6.302 1.00 89.19 90 ASP A CA 1
ATOM 694 C C . ASP A 1 90 ? 3.268 12.105 6.466 1.00 89.19 90 ASP A C 1
ATOM 696 O O . ASP A 1 90 ? 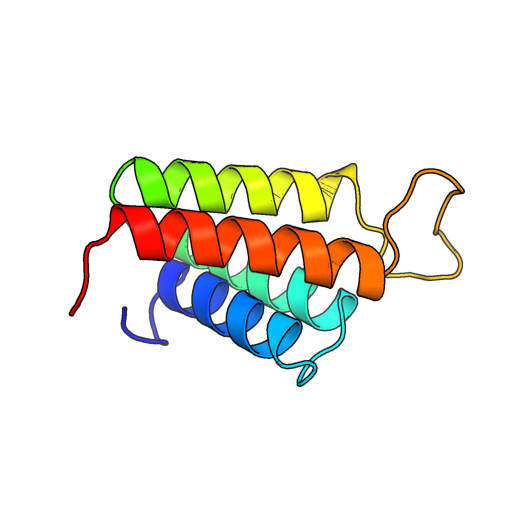3.084 12.654 7.559 1.00 89.19 90 ASP A O 1
ATOM 700 N N . ARG A 1 91 ? 2.483 12.368 5.409 1.00 85.94 91 ARG A N 1
ATOM 701 C CA . ARG A 1 91 ? 1.325 13.274 5.476 1.00 85.94 91 ARG A CA 1
ATOM 702 C C . ARG A 1 91 ? 0.336 12.815 6.545 1.00 85.94 91 ARG A C 1
ATOM 704 O O . ARG A 1 91 ? -0.169 13.637 7.309 1.00 85.94 91 ARG A O 1
ATOM 711 N N . LEU A 1 92 ? 0.053 11.518 6.608 1.00 82.56 92 LEU A N 1
ATOM 712 C CA . LEU A 1 92 ? -0.873 10.959 7.584 1.00 82.56 92 LEU A CA 1
ATOM 713 C C . LEU A 1 92 ? -0.338 11.061 9.017 1.00 82.56 92 LEU A C 1
ATOM 715 O O . LEU A 1 92 ? -1.088 11.441 9.915 1.00 82.56 92 LEU A O 1
ATOM 719 N N . ALA A 1 93 ? 0.950 10.777 9.227 1.00 84.50 93 ALA A N 1
ATOM 720 C CA . ALA A 1 93 ? 1.601 10.919 10.527 1.00 84.50 93 ALA A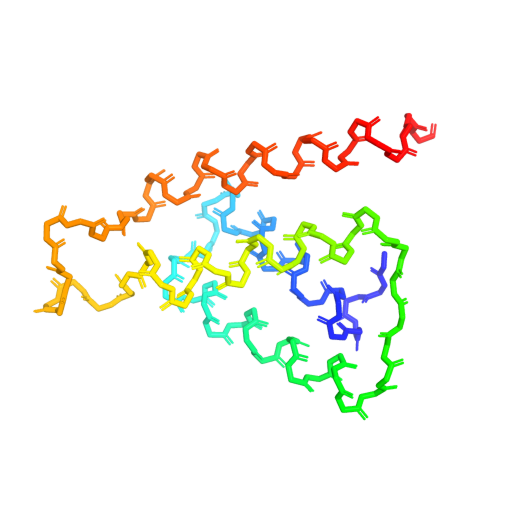 CA 1
ATOM 721 C C . ALA A 1 93 ? 1.544 12.369 11.032 1.00 84.50 93 ALA A C 1
ATOM 723 O O . ALA A 1 93 ? 1.259 12.608 12.205 1.00 84.50 93 ALA A O 1
ATOM 724 N N . ALA A 1 94 ? 1.721 13.346 10.139 1.00 83.31 94 ALA A N 1
ATOM 725 C CA . ALA A 1 94 ? 1.584 14.760 10.477 1.00 83.31 94 ALA A CA 1
ATOM 726 C C . ALA A 1 94 ? 0.148 15.151 10.888 1.00 83.31 94 ALA A C 1
ATOM 728 O O . ALA A 1 94 ? -0.032 16.060 11.699 1.00 83.31 94 ALA A O 1
ATOM 729 N N . LEU A 1 95 ? -0.872 14.472 10.352 1.00 76.44 95 LEU A N 1
ATOM 730 C CA . LEU A 1 95 ? -2.285 14.722 10.668 1.00 76.44 95 LEU A CA 1
ATOM 731 C C . LEU A 1 95 ? -2.748 14.061 11.973 1.00 76.44 95 LEU A C 1
ATOM 733 O O . LEU A 1 95 ? -3.737 14.512 12.553 1.00 76.44 95 LEU A O 1
ATOM 737 N N . ASP A 1 96 ? -2.059 13.016 12.434 1.00 69.62 96 ASP A N 1
ATOM 738 C CA . ASP A 1 96 ? -2.395 12.302 13.673 1.00 69.62 96 ASP A CA 1
ATOM 739 C C . ASP A 1 96 ? -1.787 12.931 14.942 1.00 69.62 96 ASP A C 1
ATOM 741 O O . ASP A 1 96 ? -2.172 12.553 16.047 1.00 69.62 96 ASP A O 1
ATOM 745 N N . GLY A 1 97 ? -0.924 13.948 14.795 1.00 55.44 97 GLY A N 1
ATOM 746 C CA . GLY A 1 97 ? -0.189 14.579 15.900 1.00 55.44 97 GLY A CA 1
ATOM 747 C C . GLY A 1 97 ? 0.934 13.682 16.453 1.00 55.44 97 GLY A C 1
ATOM 748 O O . GLY A 1 97 ? 0.972 12.488 16.151 1.00 55.44 97 GLY A O 1
ATOM 749 N N . PRO A 1 98 ? 1.895 14.226 17.231 1.00 39.97 98 PRO A N 1
ATOM 750 C CA . PRO A 1 98 ? 2.891 13.384 17.892 1.00 39.97 98 PRO A CA 1
ATOM 751 C C . PRO A 1 98 ? 2.202 12.418 18.878 1.00 39.97 98 PRO A C 1
ATOM 753 O O . PRO A 1 98 ? 1.130 12.758 19.388 1.00 39.97 98 PRO A O 1
ATOM 756 N N . PRO A 1 99 ? 2.796 11.233 19.134 1.00 47.75 99 PRO A N 1
ATOM 757 C CA . PRO A 1 99 ? 2.259 10.256 20.083 1.00 47.75 99 PRO A CA 1
ATOM 758 C C . PRO A 1 99 ? 2.089 10.816 21.500 1.00 47.75 99 PRO A C 1
ATOM 760 O O . PRO A 1 99 ? 2.862 11.725 21.886 1.00 47.75 99 PRO A O 1
#

Radius of gyration: 13.3 Å; chains: 1; bounding box: 30×23×40 Å

pLDDT: mean 89.37, std 10.38, range [39.97, 96.94]

Foldseek 3Di:
DDCPALLVQLVVLLVCLLVVNDFLLSSLVSNVVSVVRCVVVVPDDDPLSVVLSVVVVCLSPPAADSDPVPDDPRHDHSVRNSVVSVVSVVVVCVVVDDD

Sequence (99 aa):
MPENTGVGRQIAALRSFVAGSITGAELESVWFAGRRLAMAQGERVRQPFERMLDDVFFILEDEYCGDPALRGPEDLSDGAMQVRLESELDRLAALDGPP